Protein AF-A0A9D1Q6T3-F1 (afdb_monomer_lite)

pLDDT: mean 84.08, std 8.78, range [43.69, 90.5]

Foldseek 3Di:
DADDDDLPPDVVVQVVCCVVVVDSAPPKDWDQDPVRDIDIDRDPVVVVVVVVVVVVVVD

Sequence (59 aa):
NIELRDAKGNDTFANELLNEGGKKQVPCLRISNADGTVNWMYESDTINQYLESLTAAGK

InterPro domains:
  IPR036249 Thioredoxin-like superfamily [SSF52833] (7-53)

Structure (mmCIF, N/CA/C/O backbone):
data_AF-A0A9D1Q6T3-F1
#
_entry.id   AF-A0A9D1Q6T3-F1
#
loop_
_atom_site.group_PDB
_atom_site.id
_atom_site.type_symbol
_atom_site.label_atom_id
_atom_site.label_alt_id
_atom_site.label_comp_id
_atom_site.label_asym_id
_atom_site.label_entity_id
_atom_site.label_seq_id
_atom_site.pdbx_PDB_ins_code
_atom_site.Cartn_x
_atom_site.Cartn_y
_atom_site.Cartn_z
_atom_site.occupancy
_atom_site.B_iso_or_equiv
_atom_site.auth_seq_id
_atom_site.auth_comp_id
_atom_site.auth_asym_id
_atom_site.auth_atom_id
_atom_site.pdbx_PDB_model_num
ATOM 1 N N . ASN A 1 1 ? -13.512 4.130 2.615 1.00 65.69 1 ASN A N 1
ATOM 2 C CA . ASN A 1 1 ? -13.655 3.869 1.168 1.00 65.69 1 ASN A CA 1
ATOM 3 C C . ASN A 1 1 ? -12.272 3.521 0.640 1.00 65.69 1 ASN A C 1
ATOM 5 O O . ASN A 1 1 ? -11.369 4.298 0.911 1.00 65.69 1 ASN A O 1
ATOM 9 N N . ILE A 1 2 ? -12.075 2.364 0.003 1.00 77.75 2 ILE A N 1
ATOM 10 C 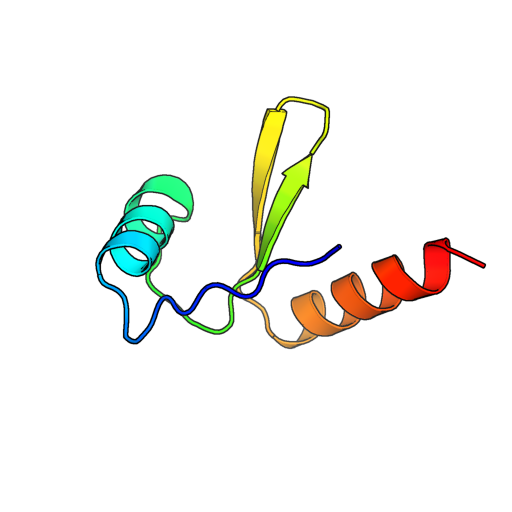CA . ILE A 1 2 ? -10.765 1.943 -0.530 1.00 77.75 2 ILE A CA 1
ATOM 11 C C . ILE A 1 2 ? -10.821 2.108 -2.049 1.00 77.75 2 ILE A C 1
ATOM 13 O O . ILE A 1 2 ? -11.700 1.537 -2.690 1.00 77.75 2 ILE A O 1
ATOM 17 N N . GLU A 1 3 ? -9.929 2.916 -2.620 1.00 84.00 3 GLU A N 1
ATOM 18 C CA . GLU A 1 3 ? -9.858 3.126 -4.069 1.00 84.00 3 GLU A CA 1
ATOM 19 C C . GLU A 1 3 ? -9.007 2.038 -4.731 1.00 84.00 3 GLU A C 1
ATOM 21 O O . GLU A 1 3 ? -7.865 1.801 -4.337 1.00 84.00 3 GLU A O 1
ATOM 26 N N . LEU A 1 4 ? -9.546 1.398 -5.769 1.00 83.12 4 LEU A N 1
ATOM 27 C CA . LEU A 1 4 ? -8.810 0.437 -6.588 1.00 83.12 4 LEU A CA 1
ATOM 28 C C . LEU A 1 4 ? -8.163 1.174 -7.762 1.00 83.12 4 LEU A C 1
ATOM 30 O O . LEU A 1 4 ? -8.858 1.736 -8.609 1.00 83.12 4 LEU A O 1
ATOM 34 N N . ARG A 1 5 ? -6.829 1.167 -7.816 1.00 83.44 5 ARG A N 1
ATOM 35 C CA . ARG A 1 5 ? -6.044 1.741 -8.916 1.00 83.44 5 ARG A CA 1
ATOM 36 C C . ARG A 1 5 ? -5.312 0.628 -9.649 1.00 83.44 5 ARG A C 1
ATOM 38 O O . ARG A 1 5 ? -4.576 -0.141 -9.036 1.00 83.44 5 ARG A O 1
ATOM 45 N N . ASP A 1 6 ? -5.499 0.553 -10.961 1.00 83.50 6 ASP A N 1
ATOM 46 C CA . ASP A 1 6 ? -4.823 -0.442 -11.789 1.00 83.50 6 ASP A CA 1
ATOM 47 C C . ASP A 1 6 ? -3.477 0.102 -12.294 1.00 83.50 6 ASP A C 1
ATOM 49 O O . ASP A 1 6 ? -3.415 0.863 -13.256 1.00 83.50 6 ASP A O 1
ATOM 53 N N . ALA A 1 7 ? -2.381 -0.276 -11.631 1.00 83.69 7 ALA A N 1
ATOM 54 C CA . ALA A 1 7 ? -1.021 0.110 -12.029 1.00 83.69 7 ALA A CA 1
ATOM 55 C C . ALA A 1 7 ? -0.432 -0.771 -13.153 1.00 83.69 7 ALA A C 1
ATOM 57 O O . ALA A 1 7 ? 0.707 -0.561 -13.574 1.00 83.69 7 ALA A O 1
ATOM 58 N N . LYS A 1 8 ? -1.172 -1.783 -13.632 1.00 79.25 8 LYS A N 1
ATOM 59 C CA . LYS A 1 8 ? -0.704 -2.719 -14.668 1.00 79.25 8 LYS A CA 1
ATOM 60 C C . LYS A 1 8 ? -1.061 -2.243 -16.078 1.00 79.25 8 LYS A C 1
ATOM 62 O O . LYS A 1 8 ? -0.244 -2.386 -16.981 1.00 79.25 8 LYS A O 1
ATOM 67 N N . GLY A 1 9 ? -2.257 -1.693 -16.254 1.00 81.88 9 GLY A N 1
ATOM 68 C CA . GLY A 1 9 ? -2.801 -1.171 -17.505 1.00 81.88 9 GLY A CA 1
ATOM 69 C C . GLY A 1 9 ? -2.829 0.354 -17.588 1.00 81.88 9 GLY A C 1
ATOM 70 O O . GLY A 1 9 ? -3.165 0.885 -18.643 1.00 81.88 9 GLY A O 1
ATOM 71 N N . ASN A 1 10 ? -2.477 1.067 -16.512 1.00 85.12 10 ASN A N 1
ATOM 72 C CA . ASN A 1 10 ? -2.430 2.525 -16.501 1.00 85.12 10 ASN A CA 1
ATOM 73 C C . ASN A 1 10 ? -1.020 3.037 -16.175 1.00 85.12 10 ASN A C 1
ATOM 75 O O . ASN A 1 10 ? -0.553 2.954 -15.035 1.00 85.12 10 ASN A O 1
ATOM 79 N N . ASP A 1 11 ? -0.347 3.596 -17.181 1.00 85.75 11 ASP A N 1
ATOM 80 C CA . ASP A 1 11 ? 1.012 4.123 -17.038 1.00 85.75 11 ASP A CA 1
ATOM 81 C C . ASP A 1 11 ? 1.114 5.298 -16.060 1.00 85.75 11 ASP A C 1
ATOM 83 O O . ASP A 1 11 ? 2.172 5.503 -15.467 1.00 85.75 11 ASP A O 1
ATOM 87 N N . THR A 1 12 ? 0.032 6.044 -15.822 1.00 88.44 12 THR A N 1
ATOM 88 C CA . THR A 1 12 ? 0.026 7.109 -14.811 1.00 88.44 12 THR A CA 1
ATOM 89 C C . THR A 1 12 ? 0.195 6.526 -13.410 1.00 88.44 12 THR A C 1
ATOM 91 O O . THR A 1 12 ? 1.099 6.935 -12.686 1.00 88.44 12 THR A O 1
ATOM 94 N N . PHE A 1 13 ? -0.605 5.518 -13.048 1.00 87.31 13 PHE A N 1
ATOM 95 C CA . PHE A 1 13 ? -0.499 4.863 -11.739 1.00 87.31 13 PHE A CA 1
ATOM 96 C C . PHE A 1 13 ? 0.773 4.026 -11.613 1.00 87.31 13 PHE A C 1
ATOM 98 O O . PHE A 1 13 ? 1.359 3.953 -10.539 1.00 87.31 13 PHE A O 1
ATOM 105 N N . ALA A 1 14 ? 1.240 3.431 -12.711 1.00 85.88 14 ALA A N 1
ATOM 106 C CA . ALA A 1 14 ? 2.524 2.745 -12.740 1.00 85.88 14 ALA A CA 1
ATOM 107 C C . ALA A 1 14 ? 3.701 3.685 -12.444 1.00 85.88 14 ALA A C 1
ATOM 109 O O . ALA A 1 14 ? 4.609 3.314 -11.700 1.00 85.88 14 ALA A O 1
ATOM 110 N N . ASN A 1 15 ? 3.697 4.881 -13.041 1.00 88.75 15 ASN A N 1
ATOM 111 C CA . ASN A 1 15 ? 4.720 5.890 -12.789 1.00 88.75 15 ASN A CA 1
ATOM 112 C C . ASN A 1 15 ? 4.605 6.450 -11.373 1.00 88.75 15 ASN A C 1
ATOM 114 O O . ASN A 1 15 ? 5.629 6.605 -10.721 1.00 88.75 15 ASN A O 1
ATOM 118 N N . GLU A 1 16 ? 3.395 6.713 -10.879 1.00 87.69 16 GLU A N 1
ATOM 119 C CA . GLU A 1 16 ? 3.161 7.123 -9.488 1.00 87.69 16 GLU A CA 1
ATOM 120 C C . GLU A 1 16 ? 3.738 6.084 -8.513 1.00 87.69 16 GLU A C 1
ATOM 122 O O . GLU A 1 16 ? 4.575 6.414 -7.681 1.00 87.69 16 GLU A O 1
ATOM 127 N N . LEU A 1 17 ? 3.414 4.803 -8.704 1.00 88.25 17 LEU A N 1
ATOM 128 C CA . LEU A 1 17 ? 3.939 3.693 -7.907 1.00 88.25 17 LEU A CA 1
ATOM 129 C C . LEU A 1 17 ? 5.471 3.586 -7.968 1.00 88.25 17 LEU A C 1
ATOM 131 O O . LEU A 1 17 ? 6.119 3.304 -6.963 1.00 88.25 17 LEU A O 1
ATOM 135 N N . LEU A 1 18 ? 6.073 3.801 -9.138 1.00 87.88 18 LEU A N 1
ATOM 136 C CA . LEU A 1 18 ? 7.526 3.753 -9.283 1.00 87.88 18 LEU A CA 1
ATOM 137 C C . LEU A 1 18 ? 8.209 4.954 -8.613 1.00 87.88 18 LEU A C 1
ATOM 139 O O . LEU A 1 18 ? 9.247 4.775 -7.984 1.00 87.88 18 LEU A O 1
ATOM 143 N N . ASN A 1 19 ? 7.638 6.154 -8.738 1.00 88.44 19 ASN A N 1
ATOM 144 C CA . ASN A 1 19 ? 8.217 7.384 -8.195 1.00 88.44 19 ASN A CA 1
ATOM 145 C C . ASN A 1 19 ? 7.986 7.517 -6.683 1.00 88.44 19 ASN A C 1
ATOM 147 O O . ASN A 1 19 ? 8.911 7.864 -5.958 1.00 88.44 19 ASN A O 1
ATOM 151 N N . GLU A 1 20 ? 6.776 7.232 -6.199 1.00 86.12 20 GLU A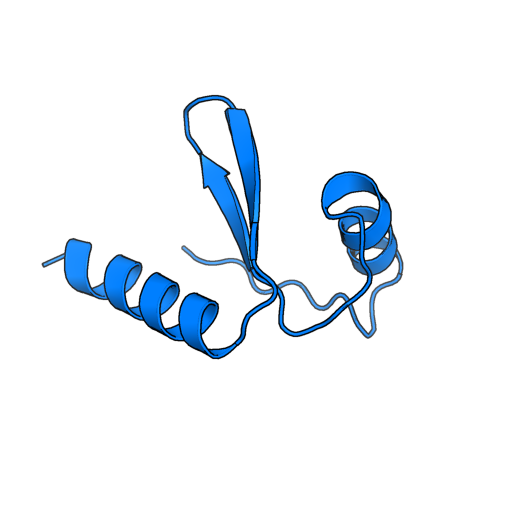 N 1
ATOM 152 C CA . GLU A 1 20 ? 6.428 7.318 -4.776 1.00 86.12 20 GLU A CA 1
ATOM 153 C C . GLU A 1 20 ? 6.759 6.029 -4.016 1.00 86.12 20 GLU A C 1
ATOM 155 O O . GLU A 1 20 ? 7.241 6.077 -2.887 1.00 86.12 20 GLU A O 1
ATOM 160 N N . GLY A 1 21 ? 6.478 4.868 -4.609 1.00 82.50 21 GLY A N 1
ATOM 161 C CA . GLY A 1 21 ? 6.680 3.564 -3.975 1.00 82.50 21 GLY A CA 1
ATOM 162 C C . GLY A 1 21 ? 8.047 2.939 -4.245 1.00 82.50 21 GLY A C 1
ATOM 163 O O . GLY A 1 21 ? 8.426 1.983 -3.564 1.00 82.50 21 GLY A O 1
ATOM 164 N N . GLY A 1 22 ? 8.793 3.439 -5.232 1.00 84.06 22 GLY A N 1
ATOM 165 C CA . GLY A 1 22 ? 10.128 2.963 -5.603 1.00 84.06 22 GLY A CA 1
ATOM 166 C C . GLY A 1 22 ? 10.152 1.673 -6.432 1.00 84.06 22 GLY A C 1
ATOM 167 O O . GLY A 1 22 ? 11.192 1.336 -6.999 1.00 84.06 22 GLY A O 1
ATOM 168 N N . LYS A 1 23 ? 9.039 0.931 -6.530 1.00 83.81 23 LYS A N 1
ATOM 169 C CA . LYS A 1 23 ? 8.967 -0.347 -7.257 1.00 83.81 23 LYS A CA 1
ATOM 170 C C . LYS A 1 23 ? 7.636 -0.512 -7.979 1.00 83.81 23 LYS A C 1
ATOM 172 O O . LYS A 1 23 ? 6.587 -0.564 -7.350 1.00 83.81 23 LYS A O 1
ATOM 177 N N . LYS A 1 24 ? 7.684 -0.742 -9.295 1.00 84.00 24 LYS A N 1
ATOM 178 C CA . LYS A 1 24 ? 6.521 -1.156 -10.101 1.00 84.00 24 LYS A CA 1
ATOM 179 C C . LYS A 1 24 ? 6.212 -2.648 -9.879 1.00 84.00 24 LYS A C 1
ATOM 181 O O . LYS A 1 24 ? 6.402 -3.465 -10.776 1.00 84.00 24 LYS A O 1
ATOM 186 N N . GLN A 1 25 ? 5.787 -3.010 -8.668 1.00 82.38 25 GLN A N 1
ATOM 187 C CA . GLN A 1 25 ? 5.433 -4.379 -8.283 1.00 82.38 25 GLN A CA 1
ATOM 188 C C . GLN A 1 25 ? 3.985 -4.432 -7.797 1.00 82.38 25 GLN A C 1
ATOM 190 O O . GLN A 1 25 ? 3.601 -3.667 -6.921 1.00 82.38 25 GLN A O 1
ATOM 195 N N . VAL A 1 26 ? 3.201 -5.351 -8.362 1.00 85.75 26 VAL A N 1
ATOM 196 C CA . VAL A 1 26 ? 1.813 -5.624 -7.963 1.00 85.75 26 VAL A CA 1
ATOM 197 C C . VAL A 1 26 ? 1.691 -7.069 -7.459 1.00 85.75 26 VAL A C 1
ATOM 199 O O . VAL A 1 26 ? 2.393 -7.935 -7.989 1.00 85.75 26 VAL A O 1
ATOM 202 N N . PRO A 1 27 ? 0.803 -7.363 -6.493 1.00 87.06 27 PRO A N 1
ATOM 203 C CA . PRO A 1 27 ? -0.093 -6.433 -5.797 1.00 87.06 27 PRO A CA 1
ATOM 204 C C . PRO A 1 27 ? 0.659 -5.500 -4.835 1.00 87.06 27 PRO A C 1
ATOM 206 O O . PRO A 1 27 ? 1.651 -5.887 -4.225 1.00 87.06 27 PRO A O 1
ATOM 209 N N . CYS A 1 28 ? 0.182 -4.263 -4.712 1.00 89.38 28 CYS A N 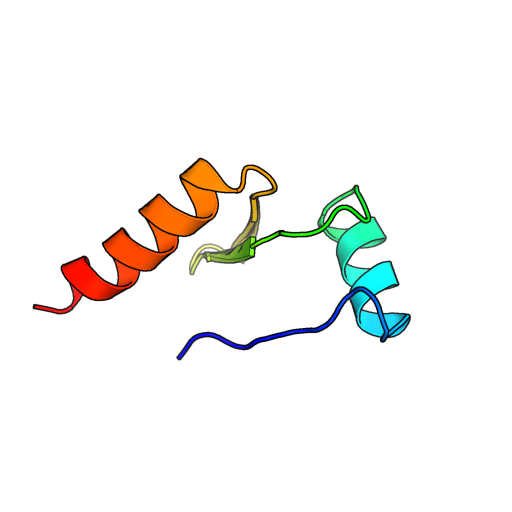1
ATOM 210 C CA . CYS A 1 28 ? 0.709 -3.280 -3.773 1.00 89.38 28 CYS A CA 1
ATOM 211 C C . CYS A 1 28 ? -0.432 -2.477 -3.145 1.00 89.38 28 CYS A C 1
ATOM 213 O O . CYS A 1 28 ? -1.444 -2.221 -3.798 1.00 89.38 28 CYS A O 1
ATOM 215 N N . LEU A 1 29 ? -0.253 -2.044 -1.901 1.00 89.75 29 LEU A N 1
ATOM 216 C CA . LEU A 1 29 ? -1.194 -1.197 -1.184 1.00 89.75 29 LEU A CA 1
ATOM 217 C C . LEU A 1 29 ? -0.512 0.104 -0.767 1.00 89.75 29 LEU A C 1
ATOM 219 O O . LEU A 1 29 ? 0.538 0.087 -0.126 1.00 89.75 29 LEU A O 1
ATOM 223 N N . ARG A 1 30 ? -1.138 1.228 -1.111 1.00 89.12 30 ARG A N 1
ATOM 224 C CA . ARG A 1 30 ? -0.736 2.563 -0.666 1.00 89.12 30 ARG A CA 1
ATOM 225 C C . ARG A 1 30 ? -1.567 2.959 0.545 1.00 89.12 30 ARG A C 1
ATOM 227 O O . ARG A 1 30 ? -2.793 2.956 0.479 1.00 89.12 30 ARG A O 1
ATOM 234 N N . ILE A 1 31 ? -0.899 3.336 1.625 1.00 88.75 31 ILE A N 1
ATOM 235 C CA . ILE A 1 31 ? -1.516 3.788 2.869 1.00 88.75 31 ILE A CA 1
ATOM 236 C C . ILE A 1 31 ? -1.107 5.234 3.097 1.00 88.75 31 ILE A C 1
ATOM 238 O O . ILE A 1 31 ? 0.067 5.527 3.318 1.00 88.75 31 ILE A O 1
ATOM 242 N N . SER A 1 32 ? -2.079 6.138 3.047 1.00 88.06 32 SER 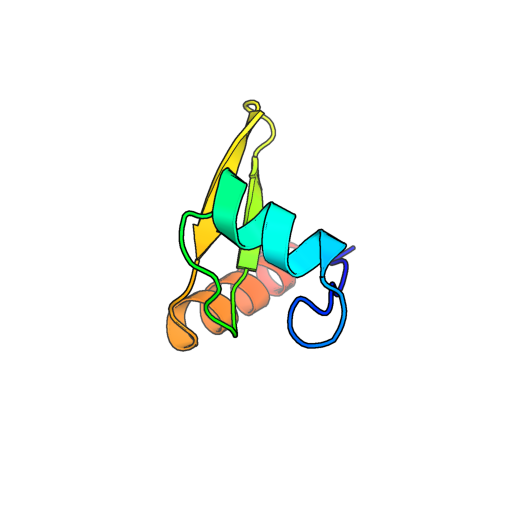A N 1
ATOM 243 C CA . SER A 1 32 ? -1.886 7.550 3.367 1.00 88.06 32 SER A CA 1
ATOM 244 C C . SER A 1 32 ? -2.303 7.796 4.814 1.00 88.06 32 SER A C 1
ATOM 246 O O . SER A 1 32 ? -3.481 7.683 5.149 1.00 88.06 32 SER A O 1
ATOM 248 N N . ASN A 1 33 ? -1.341 8.114 5.676 1.00 85.94 33 ASN A N 1
ATOM 249 C CA . ASN A 1 33 ? -1.603 8.442 7.073 1.00 85.94 33 ASN A CA 1
ATOM 250 C C . ASN A 1 33 ? -2.005 9.915 7.222 1.00 85.94 33 ASN A C 1
ATOM 252 O O . ASN A 1 33 ? -1.587 10.768 6.439 1.00 85.94 33 ASN A O 1
ATOM 256 N N . ALA A 1 34 ? -2.755 10.230 8.281 1.00 85.25 34 ALA A N 1
ATOM 257 C CA . ALA A 1 34 ? -3.161 11.605 8.594 1.00 85.25 34 ALA A CA 1
ATOM 258 C C . ALA A 1 34 ? -1.975 12.545 8.890 1.00 85.25 34 ALA A C 1
ATOM 260 O O . ALA A 1 34 ? -2.090 13.751 8.714 1.00 85.25 34 ALA A O 1
ATOM 261 N N . ASP A 1 35 ? -0.831 11.982 9.286 1.00 88.25 35 ASP A N 1
ATOM 262 C CA . ASP A 1 35 ? 0.433 12.698 9.506 1.00 88.25 35 ASP A CA 1
ATOM 263 C C . ASP A 1 35 ? 1.119 13.135 8.191 1.00 88.25 35 ASP A C 1
ATOM 265 O O . ASP A 1 35 ? 2.158 13.783 8.197 1.00 88.25 35 ASP A O 1
ATOM 269 N N . GLY A 1 36 ? 0.553 12.771 7.033 1.00 86.12 36 GLY A N 1
ATOM 270 C CA . GLY A 1 36 ? 1.112 13.068 5.710 1.00 86.12 36 GLY A CA 1
ATOM 271 C C . GLY A 1 36 ? 2.116 12.028 5.211 1.00 86.12 36 GLY A C 1
ATOM 272 O O . GLY A 1 36 ? 2.589 12.123 4.079 1.00 86.12 36 GLY A O 1
ATOM 273 N N . THR A 1 37 ? 2.419 11.001 6.010 1.00 87.31 37 THR A N 1
ATOM 274 C CA . THR A 1 37 ? 3.280 9.894 5.583 1.00 87.31 37 THR A CA 1
ATOM 275 C C . THR A 1 37 ? 2.534 8.938 4.654 1.00 87.31 37 THR A C 1
ATOM 277 O O . THR A 1 37 ? 1.399 8.533 4.920 1.00 87.31 37 THR A O 1
ATOM 280 N N . VAL A 1 38 ? 3.188 8.551 3.559 1.00 88.44 38 VAL A N 1
ATOM 281 C CA . VAL A 1 38 ? 2.682 7.552 2.612 1.00 88.44 38 VAL A CA 1
ATOM 282 C C . VAL A 1 38 ? 3.525 6.295 2.747 1.00 88.44 38 VAL A C 1
ATOM 284 O O . VAL A 1 38 ? 4.736 6.330 2.546 1.00 88.44 38 VAL A O 1
ATOM 287 N N . ASN A 1 39 ? 2.883 5.183 3.090 1.00 88.44 39 ASN A N 1
ATOM 288 C CA . ASN A 1 39 ? 3.525 3.880 3.173 1.00 88.44 39 ASN A CA 1
ATOM 289 C C . ASN A 1 39 ? 3.055 2.990 2.030 1.00 88.44 39 ASN A C 1
ATOM 291 O O . ASN A 1 39 ? 1.866 2.931 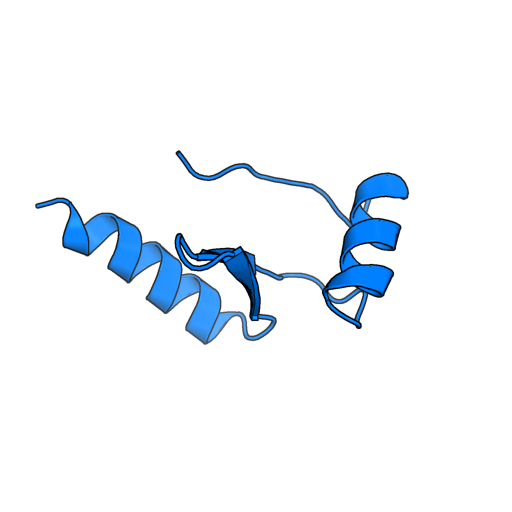1.721 1.00 88.44 39 ASN A O 1
ATOM 295 N N . TRP A 1 40 ? 4.001 2.275 1.434 1.00 89.38 40 TRP A N 1
ATOM 296 C CA . TRP A 1 40 ? 3.734 1.308 0.381 1.00 89.38 40 TRP A CA 1
ATOM 297 C C . TRP A 1 40 ? 4.005 -0.093 0.897 1.00 89.38 40 TRP A C 1
ATOM 299 O O . TRP A 1 40 ? 5.057 -0.372 1.469 1.00 89.38 40 TRP A O 1
ATOM 309 N N . MET A 1 41 ? 3.044 -0.976 0.682 1.00 90.50 41 MET A N 1
ATOM 310 C CA . MET A 1 41 ? 3.107 -2.370 1.081 1.00 90.50 41 MET A CA 1
ATOM 311 C C . MET A 1 41 ? 3.071 -3.233 -0.172 1.00 90.50 41 MET A C 1
ATOM 313 O O . MET A 1 41 ? 2.223 -3.021 -1.032 1.00 90.50 41 MET A O 1
ATOM 317 N N . TYR A 1 42 ? 3.987 -4.189 -0.278 1.00 89.56 42 TYR A N 1
ATOM 318 C CA . TYR A 1 42 ? 4.126 -5.066 -1.450 1.00 89.56 42 TYR A CA 1
ATOM 319 C C . TYR A 1 42 ? 3.895 -6.543 -1.119 1.00 89.56 42 TYR A C 1
ATOM 321 O O . TYR A 1 42 ? 3.739 -7.371 -2.015 1.00 89.56 42 TYR A O 1
ATOM 329 N N . GLU A 1 43 ? 3.867 -6.872 0.171 1.00 89.19 43 GLU A N 1
ATOM 330 C CA . GLU A 1 43 ? 3.679 -8.234 0.651 1.00 89.19 43 GLU A CA 1
ATOM 331 C C . GLU A 1 43 ? 2.197 -8.584 0.626 1.00 89.19 43 GLU A C 1
ATOM 333 O O . GLU A 1 43 ? 1.395 -8.001 1.352 1.00 89.19 43 GLU A O 1
ATOM 338 N N . SER A 1 44 ? 1.833 -9.552 -0.216 1.00 87.06 44 SER A N 1
ATOM 339 C CA . SER A 1 44 ? 0.433 -9.942 -0.428 1.00 87.06 44 SER A CA 1
ATOM 340 C C . SER A 1 44 ? -0.254 -10.381 0.869 1.00 87.06 44 SER A C 1
ATOM 342 O O . SER A 1 44 ? -1.407 -10.029 1.103 1.00 87.06 44 SER A O 1
ATOM 344 N N . ASP A 1 45 ? 0.466 -11.104 1.729 1.00 89.94 45 ASP A N 1
ATOM 345 C CA . ASP A 1 45 ? -0.050 -11.577 3.016 1.00 89.94 45 ASP A CA 1
ATOM 346 C C . ASP A 1 45 ? -0.350 -10.408 3.970 1.00 89.94 45 ASP A C 1
ATOM 348 O O . ASP A 1 45 ? -1.449 -10.294 4.509 1.00 89.94 45 ASP A O 1
ATOM 352 N N . THR A 1 46 ? 0.582 -9.458 4.083 1.00 89.25 46 THR A N 1
ATOM 353 C CA . THR A 1 46 ? 0.407 -8.261 4.917 1.00 89.25 46 THR A CA 1
ATOM 354 C C . THR A 1 46 ? -0.686 -7.341 4.377 1.00 89.25 46 THR A C 1
ATOM 356 O O . THR A 1 46 ? -1.447 -6.782 5.163 1.00 89.25 46 THR A O 1
ATOM 359 N N . ILE A 1 47 ? -0.809 -7.206 3.051 1.00 90.19 47 ILE A N 1
ATOM 360 C CA . ILE A 1 47 ? -1.884 -6.431 2.417 1.00 90.19 47 ILE A CA 1
ATOM 361 C C . ILE A 1 47 ? -3.243 -7.003 2.822 1.00 90.19 47 ILE A C 1
ATOM 363 O O . ILE A 1 47 ? -4.104 -6.242 3.257 1.00 90.19 47 ILE A O 1
ATOM 367 N N . ASN A 1 48 ? -3.427 -8.324 2.733 1.00 89.31 48 ASN A N 1
ATOM 368 C CA . ASN A 1 48 ? -4.670 -8.971 3.154 1.00 89.31 48 ASN A CA 1
ATOM 369 C C . ASN A 1 48 ? -4.950 -8.725 4.640 1.00 89.31 48 ASN A C 1
ATOM 371 O O . ASN A 1 48 ? -6.011 -8.199 4.964 1.00 89.31 48 ASN A O 1
ATOM 375 N N . GLN A 1 49 ? -3.978 -8.991 5.520 1.00 90.38 49 GLN A N 1
ATOM 376 C CA . GLN A 1 49 ? -4.128 -8.755 6.961 1.00 90.38 49 GLN A CA 1
ATOM 377 C C . GLN A 1 49 ? -4.490 -7.298 7.281 1.00 90.38 49 GLN A C 1
ATOM 379 O O . GLN A 1 49 ? -5.329 -7.025 8.139 1.00 90.38 49 GLN A O 1
ATOM 384 N N . TYR A 1 50 ? -3.878 -6.341 6.582 1.00 89.31 50 TYR A N 1
ATOM 385 C CA . TYR A 1 50 ? -4.155 -4.924 6.774 1.00 89.31 50 TYR A CA 1
ATOM 386 C C . TYR A 1 50 ? -5.562 -4.546 6.299 1.00 89.31 50 TYR A C 1
ATOM 388 O O . TYR A 1 50 ? -6.285 -3.849 7.010 1.00 89.31 50 TYR A O 1
ATOM 396 N N . LEU A 1 51 ? -5.981 -5.031 5.126 1.00 86.69 51 LEU A N 1
ATOM 397 C CA . LEU A 1 51 ? -7.338 -4.833 4.615 1.00 86.69 51 LEU A CA 1
ATOM 398 C C . LEU A 1 51 ? -8.382 -5.444 5.560 1.00 86.69 51 LEU A C 1
ATOM 400 O O . LEU A 1 51 ? -9.377 -4.791 5.873 1.00 86.69 51 LEU A O 1
ATOM 404 N N . GLU A 1 52 ? -8.133 -6.648 6.076 1.00 88.38 52 GLU A N 1
ATOM 405 C CA . GLU A 1 52 ? -8.979 -7.281 7.088 1.00 88.38 52 GLU A CA 1
ATOM 406 C C . GLU A 1 52 ? -9.038 -6.437 8.365 1.00 88.38 52 GLU A C 1
ATOM 408 O O . GLU A 1 52 ? -10.132 -6.131 8.841 1.00 88.38 52 GLU A O 1
ATOM 413 N N . SER A 1 53 ? -7.895 -5.963 8.871 1.00 87.25 53 SER A N 1
ATOM 414 C CA . SER A 1 53 ? -7.834 -5.088 10.047 1.00 87.25 53 SER A CA 1
ATOM 415 C C . SER A 1 53 ? -8.606 -3.782 9.851 1.00 87.25 53 SER A C 1
ATOM 417 O O . SER A 1 53 ? -9.244 -3.315 10.794 1.00 87.25 53 SER A O 1
ATOM 419 N N . LEU A 1 54 ? -8.581 -3.190 8.653 1.00 83.38 54 LEU A N 1
ATOM 420 C CA . LEU A 1 54 ? -9.363 -1.990 8.340 1.00 83.38 54 LEU A CA 1
ATOM 421 C C . LEU A 1 54 ? -10.870 -2.257 8.389 1.00 83.38 54 LEU A C 1
ATOM 423 O O . LEU A 1 54 ? -11.631 -1.388 8.809 1.00 83.38 54 LEU A O 1
ATOM 427 N N . THR A 1 55 ? -11.311 -3.446 7.973 1.00 78.62 55 THR A N 1
ATOM 428 C CA . THR A 1 55 ? -12.727 -3.831 8.072 1.00 78.62 55 THR A CA 1
ATOM 429 C C . THR A 1 55 ? -13.132 -4.211 9.497 1.00 78.62 55 THR A C 1
ATOM 431 O O . THR A 1 55 ? -14.245 -3.905 9.918 1.00 78.62 55 THR A O 1
ATOM 434 N N . ALA A 1 56 ? -12.227 -4.825 10.266 1.00 70.69 56 ALA A N 1
ATOM 435 C CA . ALA A 1 56 ? -12.473 -5.255 11.639 1.00 70.69 56 ALA A CA 1
ATOM 436 C C . ALA A 1 56 ? -12.494 -4.089 12.643 1.00 70.69 56 ALA A C 1
ATOM 438 O O . ALA A 1 56 ? -13.276 -4.122 13.590 1.00 70.69 56 ALA A O 1
ATOM 439 N N . ALA A 1 57 ? -11.689 -3.042 12.426 1.00 58.38 57 ALA A N 1
ATOM 440 C CA . ALA A 1 57 ? -11.631 -1.859 13.292 1.00 58.38 57 ALA A CA 1
ATOM 441 C C . ALA A 1 57 ? -12.877 -0.949 13.211 1.00 58.38 57 ALA A C 1
ATOM 443 O O . ALA A 1 57 ? -12.949 0.053 13.917 1.00 58.38 57 ALA A O 1
ATOM 444 N N . GLY A 1 58 ? -13.846 -1.274 12.347 1.00 53.44 58 GLY A N 1
ATOM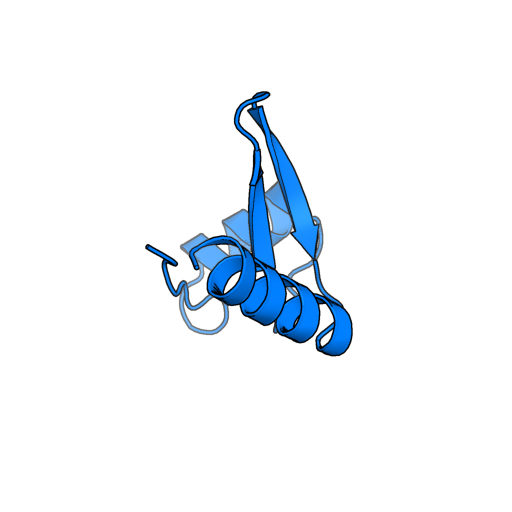 445 C CA . GLY A 1 58 ? -15.104 -0.540 12.176 1.00 53.44 58 GLY A CA 1
ATOM 446 C C . GLY A 1 58 ? -16.326 -1.167 12.859 1.00 53.44 58 GLY A C 1
ATOM 447 O O . GLY A 1 58 ? -17.442 -0.774 12.520 1.00 53.44 58 GLY A O 1
ATOM 448 N N . LYS A 1 59 ? -16.144 -2.152 13.751 1.00 43.69 59 LYS A N 1
ATOM 449 C CA . LYS A 1 59 ? -17.228 -2.741 14.556 1.00 43.69 59 LYS A CA 1
ATOM 450 C C . LYS A 1 59 ? -17.339 -2.127 15.945 1.00 43.69 59 LYS A C 1
ATOM 452 O O . LYS A 1 59 ? -16.282 -1.901 16.569 1.00 43.69 59 LYS A O 1
#

Radius of gyration: 12.11 Å; chains: 1; bounding box: 27×25×32 Å

Organism: NCBI:txid2838621

Secondary structure (DSSP, 8-state):
------TTT-HHHHHHHHHHHS---SS-EEEE-TTS-EEEE--HHHHHHHHHHHHHTT-